Protein AF-A0A0K8T514-F1 (afdb_monomer_lite)

Organism: Lygus hesperus (NCBI:txid30085)

Structure (mmCIF, N/CA/C/O backbone):
data_AF-A0A0K8T514-F1
#
_entry.id   AF-A0A0K8T514-F1
#
loop_
_atom_site.group_PDB
_atom_site.id
_atom_site.type_symbol
_atom_site.label_atom_id
_atom_site.label_alt_id
_atom_site.label_comp_id
_atom_site.label_asym_id
_atom_site.label_entity_id
_atom_site.label_seq_id
_atom_site.pdbx_PDB_ins_code
_atom_site.Cartn_x
_atom_site.Cartn_y
_atom_site.Cartn_z
_atom_site.occupancy
_atom_site.B_iso_or_equiv
_atom_site.auth_seq_id
_atom_site.auth_comp_id
_atom_site.auth_asym_id
_atom_site.auth_atom_id
_atom_site.pdbx_PDB_model_num
ATOM 1 N N . ARG A 1 1 ? -12.793 0.037 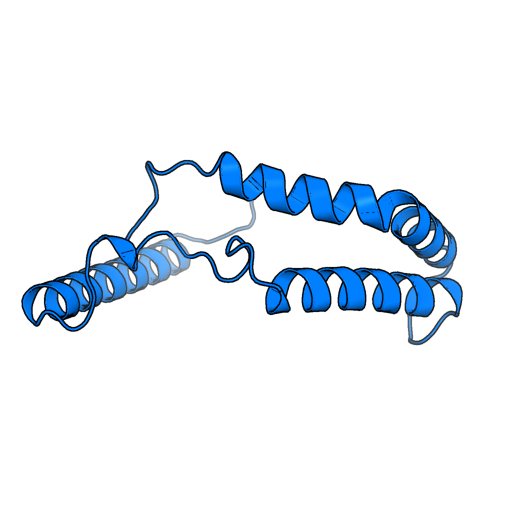-18.911 1.00 44.22 1 ARG A N 1
ATOM 2 C CA . ARG A 1 1 ? -12.842 -1.423 -19.178 1.00 44.22 1 ARG A CA 1
ATOM 3 C C . ARG A 1 1 ? -12.846 -2.143 -17.827 1.00 44.22 1 ARG A C 1
ATOM 5 O O . ARG A 1 1 ? -11.786 -2.462 -17.314 1.00 44.22 1 ARG A O 1
ATOM 12 N N . THR A 1 2 ? -14.012 -2.298 -17.198 1.00 50.91 2 THR A N 1
ATOM 13 C CA . THR A 1 2 ? -14.187 -2.950 -15.885 1.00 50.91 2 THR A CA 1
ATOM 14 C C . THR A 1 2 ? -14.609 -4.401 -16.102 1.00 50.91 2 THR A C 1
ATOM 16 O O . THR A 1 2 ? -15.784 -4.733 -16.034 1.00 50.91 2 THR A O 1
ATOM 19 N N . GLY A 1 3 ? -13.652 -5.264 -16.444 1.00 56.91 3 GLY A N 1
ATOM 20 C CA . GLY A 1 3 ? -13.872 -6.715 -16.513 1.00 56.91 3 GLY A CA 1
ATOM 21 C C . GLY A 1 3 ? -13.660 -7.395 -15.160 1.00 56.91 3 GLY A C 1
ATOM 22 O O . GLY A 1 3 ? -13.058 -8.459 -15.119 1.00 56.91 3 GLY A O 1
ATOM 23 N N . TRP A 1 4 ? -14.041 -6.742 -14.060 1.00 57.91 4 TRP A N 1
ATOM 24 C CA . TRP A 1 4 ? -13.730 -7.191 -12.706 1.00 57.91 4 TRP A CA 1
ATOM 25 C C . TRP A 1 4 ? -15.025 -7.516 -11.959 1.00 57.91 4 TRP A C 1
ATOM 27 O O . TRP A 1 4 ? -15.786 -6.612 -11.631 1.00 57.91 4 TRP A O 1
ATOM 37 N N . GLN A 1 5 ? -15.198 -8.822 -11.718 1.00 64.88 5 GLN A N 1
ATOM 38 C CA . GLN A 1 5 ? -16.214 -9.514 -10.913 1.00 64.88 5 GLN A CA 1
ATOM 39 C C . GLN A 1 5 ? -17.635 -9.538 -11.496 1.00 64.88 5 GLN A C 1
ATOM 41 O O . GLN A 1 5 ? -18.386 -8.571 -11.423 1.00 64.88 5 GLN A O 1
ATOM 46 N N . ASP A 1 6 ? -18.025 -10.697 -12.037 1.00 82.69 6 ASP A N 1
ATOM 47 C CA . ASP A 1 6 ? -19.437 -11.016 -12.256 1.00 82.69 6 ASP A CA 1
ATOM 48 C C . ASP A 1 6 ? -20.210 -11.081 -10.916 1.00 82.69 6 ASP A C 1
ATOM 50 O O . ASP A 1 6 ? -19.654 -10.926 -9.817 1.00 82.69 6 ASP A O 1
ATOM 54 N N . LEU A 1 7 ? -21.528 -11.266 -11.006 1.00 87.00 7 LEU A N 1
ATOM 55 C CA . LEU A 1 7 ? -22.409 -11.307 -9.840 1.00 87.00 7 LEU A CA 1
ATOM 56 C C . LEU A 1 7 ? -21.991 -12.387 -8.831 1.00 87.00 7 LEU A C 1
ATOM 58 O O . LEU A 1 7 ? -22.060 -12.152 -7.624 1.00 87.00 7 LEU A O 1
ATOM 62 N N . ASP A 1 8 ? -21.524 -13.540 -9.303 1.00 90.12 8 ASP A N 1
ATOM 63 C CA . ASP A 1 8 ? -21.148 -14.658 -8.441 1.00 90.12 8 ASP A CA 1
ATOM 64 C C . ASP A 1 8 ? -19.897 -14.335 -7.625 1.00 90.12 8 ASP A C 1
ATOM 66 O O . ASP A 1 8 ? -19.867 -14.561 -6.409 1.00 90.12 8 ASP A O 1
ATOM 70 N N . HIS A 1 9 ? -18.897 -13.716 -8.256 1.00 86.31 9 HIS A N 1
ATOM 71 C CA . HIS A 1 9 ? -17.715 -13.214 -7.557 1.00 86.31 9 HIS A CA 1
ATOM 72 C C . HIS A 1 9 ? -18.090 -12.145 -6.525 1.00 86.31 9 HIS A C 1
ATOM 74 O O . HIS A 1 9 ? -17.626 -12.198 -5.384 1.00 86.31 9 HIS A O 1
ATOM 80 N N . SER A 1 10 ? -18.984 -11.222 -6.886 1.00 86.69 10 SER A N 1
ATOM 81 C CA . SER A 1 10 ? -19.462 -10.176 -5.973 1.00 86.69 10 SER A CA 1
ATOM 82 C C . SER A 1 10 ? -20.186 -10.768 -4.753 1.00 86.69 10 SER A C 1
ATOM 84 O O . SER A 1 10 ? -19.953 -10.355 -3.615 1.00 86.69 10 SER A O 1
ATOM 86 N N . LEU A 1 11 ? -21.023 -11.791 -4.960 1.00 91.38 11 LEU A N 1
ATOM 87 C CA . LEU A 1 11 ? -21.716 -12.504 -3.883 1.00 91.38 11 LEU A CA 1
ATOM 88 C C . LEU A 1 11 ? -20.751 -13.272 -2.976 1.00 91.38 11 LEU A C 1
ATOM 90 O O . LEU A 1 11 ? -20.940 -13.301 -1.757 1.00 91.38 11 LEU A O 1
ATOM 94 N N . LEU A 1 12 ? -19.721 -13.902 -3.545 1.00 91.56 12 LEU A N 1
ATOM 95 C CA . LEU A 1 12 ? -18.686 -14.583 -2.770 1.00 91.56 12 LEU A CA 1
ATOM 96 C C . LEU A 1 12 ? -17.935 -13.599 -1.865 1.00 91.56 12 LEU A C 1
ATOM 98 O O . LEU A 1 12 ? -17.747 -13.882 -0.676 1.00 91.56 12 LEU A O 1
ATOM 102 N N . VAL A 1 13 ? -17.553 -12.438 -2.405 1.00 88.62 13 VAL A N 1
ATOM 103 C CA . VAL A 1 13 ? -16.901 -11.360 -1.647 1.00 88.62 13 VAL A CA 1
ATOM 104 C C . VAL A 1 13 ? -17.804 -10.886 -0.508 1.00 88.62 13 VAL A C 1
ATOM 106 O O . VAL A 1 13 ? -17.381 -10.913 0.647 1.00 88.62 13 VAL A O 1
ATOM 109 N N . LEU A 1 14 ? -19.072 -10.562 -0.785 1.00 88.25 14 LEU A N 1
ATOM 110 C CA . LEU A 1 14 ? -20.022 -10.102 0.238 1.00 88.25 14 LEU A CA 1
ATOM 111 C C . LEU A 1 14 ? -20.233 -11.126 1.365 1.00 88.25 14 LEU A C 1
ATOM 113 O O . LEU A 1 14 ? -20.229 -10.761 2.540 1.00 88.25 14 LEU A O 1
ATOM 117 N N . ARG A 1 15 ? -20.362 -12.421 1.045 1.00 92.88 15 ARG A N 1
ATOM 118 C CA . ARG A 1 15 ? -20.485 -13.488 2.061 1.00 92.88 15 ARG A CA 1
ATOM 119 C C . ARG A 1 15 ? -19.228 -13.640 2.912 1.00 92.88 15 ARG A C 1
ATOM 121 O O . ARG A 1 15 ? -19.315 -14.039 4.073 1.00 92.88 15 ARG A O 1
ATOM 128 N N . SER A 1 16 ? -18.062 -13.396 2.326 1.00 90.94 16 SER A N 1
ATOM 129 C CA . SER A 1 16 ? -16.782 -13.497 3.028 1.00 90.94 16 SER A CA 1
ATOM 130 C C . SER A 1 16 ? -16.603 -12.316 3.980 1.00 90.94 16 SER A C 1
ATOM 132 O O . SER A 1 16 ? -16.323 -12.528 5.158 1.00 90.94 16 SER A O 1
ATOM 134 N N . LEU A 1 17 ? -16.904 -11.101 3.511 1.00 86.38 17 LEU A N 1
ATOM 135 C CA . LEU A 1 17 ? -16.935 -9.891 4.336 1.00 86.38 17 LEU A CA 1
ATOM 136 C C . LEU A 1 17 ? -17.942 -10.008 5.487 1.00 86.38 17 LEU A C 1
ATOM 138 O O . LEU A 1 17 ? -17.608 -9.700 6.627 1.00 86.38 17 LEU A O 1
ATOM 142 N N . GLY A 1 18 ? -19.148 -10.524 5.226 1.00 88.38 18 GLY A N 1
ATOM 143 C CA . GLY A 1 18 ? -20.156 -10.738 6.269 1.00 88.38 18 GLY A CA 1
ATOM 144 C C . GLY A 1 18 ? -19.704 -11.717 7.361 1.00 88.38 18 GLY A C 1
ATOM 145 O O . GLY A 1 18 ? -19.939 -11.472 8.544 1.00 88.38 18 GLY A O 1
ATOM 146 N N . ARG A 1 19 ? -19.010 -12.804 6.988 1.00 92.31 19 ARG A N 1
ATOM 147 C CA . ARG A 1 19 ? -18.430 -13.755 7.953 1.00 92.31 19 ARG A CA 1
ATOM 148 C C . ARG A 1 19 ? -17.315 -13.123 8.779 1.00 92.31 19 ARG A C 1
ATOM 150 O O . ARG A 1 19 ? -17.307 -13.301 9.994 1.00 92.31 19 ARG A O 1
ATOM 157 N N . TYR A 1 20 ? -16.414 -12.386 8.134 1.00 87.75 20 TYR A N 1
ATOM 158 C CA . TYR A 1 20 ? -15.341 -11.660 8.810 1.00 87.75 20 TYR A CA 1
ATOM 159 C C . TYR A 1 20 ? -15.909 -10.672 9.842 1.00 87.75 20 TYR A C 1
ATOM 161 O O . TYR A 1 20 ? -15.615 -10.798 11.029 1.00 87.75 20 TYR A O 1
ATOM 169 N N . HIS A 1 21 ? -16.873 -9.841 9.433 1.00 86.38 21 HIS A N 1
ATOM 170 C CA . HIS A 1 21 ? -17.562 -8.902 10.319 1.00 86.38 21 HIS A CA 1
ATOM 171 C C . HIS A 1 21 ? -18.197 -9.583 11.542 1.00 86.38 21 HIS A C 1
ATOM 173 O O . HIS A 1 21 ? -18.038 -9.127 12.678 1.00 86.38 21 HIS A O 1
ATOM 179 N N . ALA A 1 22 ? -18.926 -10.684 11.327 1.00 90.88 22 ALA A N 1
ATOM 180 C CA . ALA A 1 22 ? -19.565 -11.426 12.410 1.00 90.88 22 ALA A CA 1
ATOM 181 C C . ALA A 1 22 ? -18.539 -12.007 13.399 1.00 90.88 22 ALA A C 1
ATOM 183 O O . ALA A 1 22 ? -18.745 -11.924 14.611 1.00 90.88 22 ALA A O 1
ATOM 184 N N . MET A 1 23 ? -17.420 -12.553 12.907 1.00 92.31 23 MET A N 1
ATOM 185 C CA . MET A 1 23 ? -16.346 -13.069 13.762 1.00 92.31 23 MET A CA 1
ATOM 186 C C . MET A 1 23 ? -15.717 -11.963 14.609 1.00 92.31 23 MET A C 1
ATOM 188 O O . MET A 1 23 ? -15.603 -12.126 15.824 1.00 92.31 23 MET A O 1
ATOM 192 N N . SER A 1 24 ? -15.389 -10.819 14.011 1.00 87.31 24 SER A N 1
ATOM 193 C CA . SER A 1 24 ? -14.808 -9.686 14.734 1.00 87.31 24 SER A CA 1
ATOM 194 C C . SER A 1 24 ? -15.741 -9.170 15.841 1.00 87.31 24 SER A C 1
ATOM 196 O O . SER A 1 24 ? -15.290 -8.870 16.945 1.00 87.31 24 SER A O 1
ATOM 198 N N . LYS A 1 25 ? -17.068 -9.162 15.625 1.00 89.25 25 LYS A N 1
ATOM 199 C CA . LYS A 1 25 ? -18.050 -8.838 16.682 1.00 89.25 25 LYS A CA 1
ATOM 200 C C . LYS A 1 25 ? -18.025 -9.828 17.847 1.00 89.25 25 LYS A C 1
ATOM 202 O O . LYS A 1 25 ? -18.117 -9.403 18.998 1.00 89.25 25 LYS A O 1
ATOM 207 N N . VAL A 1 26 ? -17.884 -11.124 17.566 1.00 94.75 26 VAL A N 1
ATOM 208 C CA . VAL A 1 26 ? -17.757 -12.157 18.608 1.00 94.75 26 VAL A CA 1
ATOM 209 C C . VAL A 1 26 ? -16.463 -11.975 19.401 1.00 94.75 26 VAL A C 1
ATOM 211 O O . VAL A 1 26 ? -16.492 -12.074 20.626 1.00 94.75 26 VAL A O 1
ATOM 214 N N . LEU A 1 27 ? -15.342 -11.687 18.735 1.00 93.94 27 LEU A N 1
ATOM 215 C CA . LEU A 1 27 ? -14.053 -11.461 19.397 1.00 93.94 27 LEU A CA 1
ATOM 216 C C . LEU A 1 27 ? -14.075 -10.217 20.296 1.00 93.94 27 LEU A C 1
ATOM 218 O O . LEU A 1 27 ? -13.604 -10.298 21.430 1.00 93.94 27 LEU A O 1
ATOM 222 N N . ILE A 1 28 ? -14.707 -9.124 19.847 1.00 92.00 28 ILE A N 1
ATOM 223 C CA . ILE A 1 28 ? -14.945 -7.934 20.683 1.00 92.00 28 ILE A CA 1
ATOM 224 C C . ILE A 1 28 ? -15.802 -8.282 21.895 1.00 92.00 28 ILE A C 1
ATOM 226 O O . ILE A 1 28 ? -15.462 -7.924 23.017 1.00 92.00 28 ILE A O 1
ATOM 230 N N . GLY A 1 29 ? -16.908 -9.003 21.690 1.00 93.19 29 GLY A N 1
ATOM 231 C CA . GLY A 1 29 ? -17.785 -9.414 22.788 1.00 93.19 29 GLY A CA 1
ATOM 232 C C . GLY A 1 29 ? -17.082 -10.294 23.828 1.00 93.19 29 GLY A C 1
ATOM 233 O O . GLY A 1 29 ? -17.488 -10.317 24.985 1.00 93.19 29 GLY A O 1
ATOM 234 N N . ARG A 1 30 ? -16.012 -10.994 23.431 1.00 96.75 30 ARG A N 1
ATOM 235 C CA . ARG A 1 30 ? -15.157 -11.802 24.313 1.00 96.75 30 ARG A CA 1
ATOM 236 C C . ARG A 1 30 ? -13.997 -11.019 24.938 1.00 96.75 30 ARG A C 1
ATOM 238 O O . ARG A 1 30 ? -13.269 -11.600 25.734 1.00 96.75 30 ARG A O 1
ATOM 245 N N . GLY A 1 31 ? -13.799 -9.754 24.567 1.00 93.62 31 GLY A N 1
ATOM 246 C CA . GLY A 1 31 ? -12.670 -8.939 25.022 1.00 93.62 31 GLY A CA 1
ATOM 247 C C . GLY A 1 31 ? -11.306 -9.419 24.516 1.00 93.62 31 GLY A C 1
ATOM 248 O O . GLY A 1 31 ? -10.297 -9.129 25.146 1.00 93.62 31 GLY A O 1
ATOM 249 N N . LEU A 1 32 ? -11.268 -10.188 23.419 1.00 94.25 32 LEU A N 1
ATOM 250 C CA . LEU A 1 32 ? -10.013 -10.664 22.813 1.00 94.25 32 LEU A CA 1
ATOM 251 C C . LEU A 1 32 ? -9.386 -9.633 21.871 1.00 94.25 32 LEU A C 1
ATOM 253 O O . LEU A 1 32 ? -8.185 -9.681 21.635 1.00 94.25 32 LEU A O 1
ATOM 257 N N . ILE A 1 33 ? -10.223 -8.752 21.328 1.00 89.56 33 ILE A N 1
ATOM 258 C CA . ILE A 1 33 ? -9.855 -7.560 20.564 1.00 89.56 33 ILE A CA 1
ATOM 259 C C . ILE A 1 33 ? -10.788 -6.426 21.006 1.00 89.56 33 ILE A C 1
ATOM 261 O O . ILE A 1 33 ? -11.868 -6.686 21.550 1.00 89.56 33 ILE A O 1
ATOM 265 N N . ASP A 1 34 ? -10.429 -5.182 20.735 1.00 87.88 34 ASP A N 1
ATOM 266 C CA . ASP A 1 34 ? -11.254 -4.014 21.012 1.00 87.88 34 ASP A CA 1
ATOM 267 C C . ASP A 1 34 ? -11.372 -3.077 19.793 1.00 87.88 34 ASP A C 1
ATOM 269 O O . ASP A 1 34 ? -11.086 -3.443 18.653 1.00 87.88 34 ASP A O 1
ATOM 273 N N . GLN A 1 35 ? -11.929 -1.877 19.992 1.00 82.62 35 GLN A N 1
ATOM 274 C CA . GLN A 1 35 ? -12.103 -0.923 18.890 1.00 82.62 35 GLN A CA 1
ATOM 275 C C . GLN A 1 35 ? -10.767 -0.401 18.347 1.00 82.62 35 GLN A C 1
ATOM 277 O O . GLN A 1 35 ? -10.727 0.025 17.196 1.00 82.62 35 GLN A O 1
ATOM 282 N N . SER A 1 36 ? -9.711 -0.417 19.160 1.00 80.56 36 SER A N 1
ATOM 283 C CA . SER A 1 36 ? -8.368 -0.012 18.767 1.00 80.56 36 SER A CA 1
ATOM 284 C C . SER A 1 36 ? -7.695 -1.024 17.852 1.00 80.56 36 SER A C 1
ATOM 286 O O . SER A 1 36 ? -6.770 -0.625 17.166 1.00 80.56 36 SER A O 1
ATOM 288 N N . ASP A 1 37 ? -8.173 -2.271 17.769 1.00 78.56 37 ASP A N 1
ATOM 289 C CA . ASP A 1 37 ? -7.662 -3.284 16.833 1.00 78.56 37 ASP A CA 1
ATOM 290 C C . ASP A 1 37 ? -8.183 -3.115 15.393 1.00 78.56 37 ASP A C 1
ATOM 292 O O . ASP A 1 37 ? -7.734 -3.807 14.476 1.00 78.56 37 ASP A O 1
ATOM 296 N N . LYS A 1 38 ? -9.133 -2.201 15.161 1.00 74.69 38 LYS A N 1
ATOM 297 C CA . LYS A 1 38 ? -9.619 -1.882 13.812 1.00 74.69 38 LYS A CA 1
ATOM 298 C C . LYS A 1 38 ? -8.641 -1.011 13.037 1.00 74.69 38 LYS A C 1
ATOM 300 O O . LYS A 1 38 ? -7.808 -0.322 13.616 1.00 74.69 38 LYS A O 1
ATOM 305 N N . GLY A 1 39 ? -8.783 -1.016 11.712 1.00 66.25 39 GLY A N 1
ATOM 306 C CA . GLY A 1 39 ? -8.142 -0.015 10.856 1.00 66.25 39 GLY A CA 1
ATOM 307 C C . GLY A 1 39 ? -6.630 -0.172 10.709 1.00 66.25 39 GLY A C 1
ATOM 308 O O . GLY A 1 39 ? -6.004 0.592 9.976 1.00 66.25 39 GLY A O 1
ATOM 309 N N . HIS A 1 40 ? -6.026 -1.189 11.331 1.00 64.12 40 HIS A N 1
ATOM 310 C CA . HIS A 1 40 ? -4.627 -1.545 11.110 1.00 64.12 40 HIS A CA 1
ATOM 311 C C . HIS A 1 40 ? -4.488 -2.307 9.800 1.00 64.12 40 HIS A C 1
ATOM 313 O O . HIS A 1 40 ? -4.270 -3.520 9.773 1.00 64.12 40 HIS A O 1
ATOM 319 N N . TYR A 1 41 ? -4.610 -1.601 8.676 1.00 61.56 41 TYR A N 1
ATOM 320 C CA . TYR A 1 41 ? -4.138 -2.161 7.420 1.00 61.56 41 TYR A CA 1
ATOM 321 C C . TYR A 1 41 ? -2.648 -2.447 7.585 1.00 61.56 41 TYR A C 1
ATOM 323 O O . TYR A 1 41 ? -1.885 -1.541 7.914 1.00 61.56 41 TYR A O 1
ATOM 331 N N . PHE A 1 42 ? -2.223 -3.693 7.362 1.00 59.31 42 PHE A N 1
ATOM 332 C CA . PHE A 1 42 ? -0.837 -4.122 7.587 1.00 59.31 42 PHE A CA 1
ATOM 333 C C . PHE A 1 42 ? 0.183 -3.159 6.967 1.00 59.31 42 PHE A C 1
ATOM 335 O O . PHE A 1 42 ? 1.220 -2.910 7.568 1.00 59.31 42 PHE A O 1
ATOM 342 N N . ALA A 1 43 ? -0.129 -2.563 5.812 1.00 54.97 43 ALA A N 1
ATOM 343 C CA . ALA A 1 43 ? 0.747 -1.596 5.154 1.00 54.97 43 ALA A CA 1
ATOM 344 C C . ALA A 1 43 ? 0.590 -0.127 5.575 1.00 54.97 43 ALA A C 1
ATOM 346 O O . ALA A 1 43 ? 1.473 0.658 5.247 1.00 54.97 43 ALA A O 1
ATOM 347 N N . GLY A 1 44 ? -0.438 0.221 6.353 1.00 54.75 44 GLY A N 1
ATOM 348 C CA . GLY A 1 44 ? -0.643 1.553 6.935 1.00 54.75 44 GLY A CA 1
ATOM 349 C C . GLY A 1 44 ? -0.165 1.719 8.368 1.00 54.75 44 GLY A C 1
ATOM 350 O O . GLY A 1 44 ? -0.143 2.833 8.888 1.00 54.75 44 GLY A O 1
ATOM 351 N N . VAL A 1 45 ? 0.268 0.635 9.013 1.00 61.25 45 VAL A N 1
ATOM 352 C CA . VAL A 1 45 ? 0.914 0.739 10.318 1.00 61.25 45 VAL A CA 1
ATOM 353 C C . VAL A 1 45 ? 2.280 1.392 10.114 1.00 61.25 45 VAL A C 1
ATOM 355 O O . VAL A 1 45 ? 3.157 0.798 9.479 1.00 61.25 45 VAL A O 1
ATOM 358 N N . ASN A 1 46 ? 2.474 2.585 10.690 1.00 61.22 46 ASN A N 1
ATOM 359 C CA . ASN A 1 46 ? 3.783 3.231 10.826 1.00 61.22 46 ASN A CA 1
ATOM 360 C C . ASN A 1 46 ? 4.666 2.404 11.778 1.00 61.22 46 ASN A C 1
ATOM 362 O O . ASN A 1 46 ? 4.900 2.752 12.935 1.00 61.22 46 ASN A O 1
ATOM 366 N N . SER A 1 47 ? 5.085 1.236 11.298 1.00 71.69 47 SER A N 1
ATOM 367 C CA . SER A 1 47 ? 5.948 0.309 12.001 1.00 71.69 47 SER A CA 1
ATOM 368 C C . SER A 1 47 ? 7.329 0.335 11.354 1.00 71.69 47 SER A C 1
ATOM 370 O O . SER A 1 47 ? 7.442 0.296 10.123 1.00 71.69 47 SER A O 1
ATOM 372 N N . PRO A 1 48 ? 8.407 0.283 12.155 1.00 74.69 48 PRO A N 1
ATOM 373 C CA . PRO A 1 48 ? 9.763 0.157 11.629 1.00 74.69 48 PRO A CA 1
AT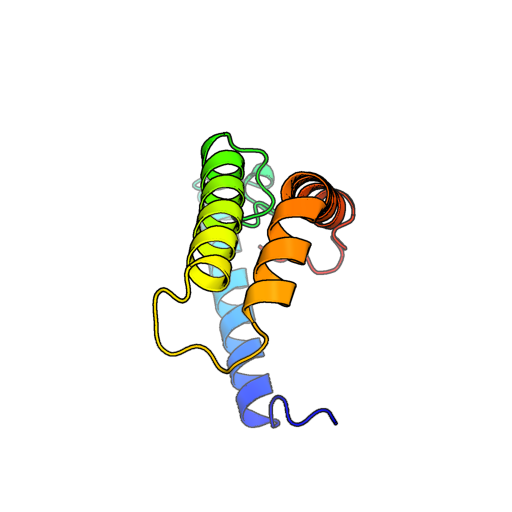OM 374 C C . PRO A 1 48 ? 9.934 -1.040 10.682 1.00 74.69 48 PRO A C 1
ATOM 376 O O . PRO A 1 48 ? 10.803 -1.022 9.811 1.00 74.69 48 PRO A O 1
ATOM 379 N N . VAL A 1 49 ? 9.114 -2.082 10.856 1.00 78.31 49 VAL A N 1
ATOM 380 C CA . VAL A 1 49 ? 9.083 -3.268 9.996 1.00 78.31 49 VAL A CA 1
ATOM 381 C C . VAL A 1 49 ? 8.563 -2.911 8.607 1.00 78.31 49 VAL A C 1
ATOM 383 O O . VAL A 1 49 ? 9.259 -3.176 7.629 1.00 78.31 49 VAL A O 1
ATOM 386 N N . MET A 1 50 ? 7.404 -2.258 8.501 1.00 76.56 50 MET A N 1
ATOM 387 C CA . MET A 1 50 ? 6.838 -1.890 7.200 1.00 76.56 50 MET A CA 1
ATOM 388 C C . MET A 1 50 ? 7.668 -0.849 6.473 1.00 76.56 50 MET A C 1
ATOM 390 O O . MET A 1 50 ? 7.947 -1.028 5.288 1.00 76.56 50 MET A O 1
ATOM 394 N N . THR A 1 51 ? 8.167 0.168 7.178 1.00 75.75 51 THR A N 1
ATOM 395 C CA . THR A 1 51 ? 9.062 1.160 6.577 1.00 75.75 51 THR A CA 1
ATOM 396 C C . THR A 1 51 ? 10.285 0.484 5.963 1.00 75.75 51 THR A C 1
ATOM 398 O O . THR A 1 51 ? 10.656 0.805 4.837 1.00 75.75 51 THR A O 1
ATOM 401 N N . LYS A 1 52 ? 10.904 -0.482 6.656 1.00 82.12 52 LYS A N 1
ATOM 402 C CA . LYS A 1 52 ? 12.081 -1.204 6.146 1.00 82.12 52 LYS A CA 1
ATOM 403 C C . LYS A 1 52 ? 11.740 -2.183 5.026 1.00 82.12 52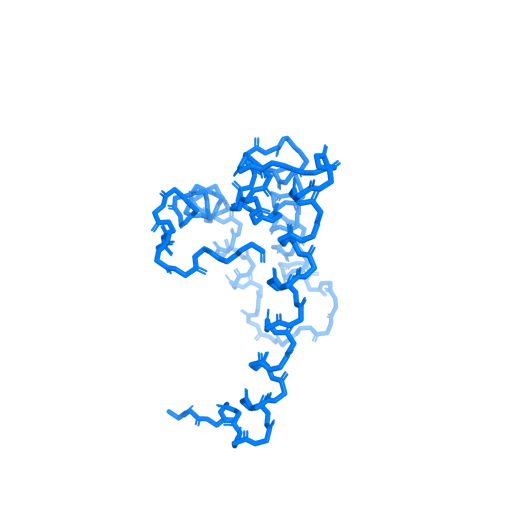 LYS A C 1
ATOM 405 O O . LYS A 1 52 ? 12.492 -2.249 4.057 1.00 82.12 52 LYS A O 1
ATOM 410 N N . LEU A 1 53 ? 10.634 -2.919 5.137 1.00 85.00 53 LEU A N 1
ATOM 411 C CA . LEU A 1 53 ? 10.192 -3.863 4.108 1.00 85.00 53 LEU A CA 1
ATOM 412 C C . LEU A 1 53 ? 9.854 -3.143 2.805 1.00 85.00 53 LEU A C 1
ATOM 414 O O . LEU A 1 53 ? 10.341 -3.542 1.749 1.00 85.00 53 LEU A O 1
ATOM 418 N N . PHE A 1 54 ? 9.083 -2.058 2.876 1.00 83.25 54 PHE A N 1
ATOM 419 C CA . PHE A 1 54 ? 8.701 -1.295 1.696 1.00 83.25 54 PHE A CA 1
ATOM 420 C C . PHE A 1 54 ? 9.914 -0.599 1.068 1.00 83.25 54 PHE A C 1
ATOM 422 O O . PHE A 1 54 ? 10.194 -0.802 -0.113 1.00 83.25 54 PHE A O 1
ATOM 429 N N . ASN A 1 55 ? 10.722 0.114 1.865 1.00 83.81 55 ASN A N 1
ATOM 430 C CA . ASN A 1 55 ? 11.950 0.751 1.375 1.00 83.81 55 ASN A CA 1
ATOM 431 C C . ASN A 1 55 ? 12.932 -0.248 0.758 1.00 83.81 55 ASN A C 1
ATOM 433 O O . ASN A 1 55 ? 13.522 0.016 -0.293 1.00 83.81 55 ASN A O 1
ATOM 437 N N . GLY A 1 56 ? 13.140 -1.380 1.434 1.00 88.81 56 GLY A N 1
ATOM 438 C CA . GLY A 1 56 ? 14.018 -2.448 0.977 1.00 88.81 56 GLY A CA 1
ATOM 439 C C . GLY A 1 56 ? 13.502 -3.077 -0.311 1.00 88.81 56 GLY A C 1
ATOM 440 O O . GLY A 1 56 ? 14.266 -3.221 -1.263 1.00 88.81 56 GLY A O 1
ATOM 441 N N . GLY A 1 57 ? 12.203 -3.373 -0.377 1.00 90.00 57 GLY A N 1
ATOM 442 C CA . GLY A 1 57 ? 11.544 -3.935 -1.552 1.00 90.00 57 GLY A CA 1
ATOM 443 C C . GLY A 1 57 ? 11.635 -3.021 -2.771 1.00 90.00 57 GLY A C 1
ATOM 444 O O . GLY A 1 57 ? 12.102 -3.456 -3.822 1.00 90.00 57 GLY A O 1
ATOM 445 N N . VAL A 1 58 ? 11.282 -1.738 -2.628 1.00 90.50 58 VAL A N 1
ATOM 446 C CA . VAL A 1 58 ? 11.371 -0.741 -3.712 1.00 90.50 58 VAL A CA 1
ATOM 447 C C . VAL A 1 58 ? 12.818 -0.570 -4.183 1.00 90.50 58 VAL A C 1
ATOM 449 O O . VAL A 1 58 ? 13.084 -0.528 -5.386 1.00 90.50 58 VAL A O 1
ATOM 452 N N . HIS A 1 59 ? 13.777 -0.533 -3.252 1.00 91.81 59 HIS A N 1
ATOM 453 C CA . HIS A 1 59 ? 15.195 -0.442 -3.594 1.00 91.81 59 HIS A CA 1
ATOM 454 C C . HIS A 1 59 ? 15.700 -1.675 -4.357 1.00 91.81 59 HIS A C 1
ATOM 456 O O . HIS A 1 59 ? 16.398 -1.539 -5.364 1.00 91.81 59 HIS A O 1
ATOM 462 N N . MET A 1 60 ? 15.345 -2.872 -3.889 1.00 94.00 60 MET A N 1
ATOM 463 C CA . MET A 1 60 ? 15.749 -4.126 -4.520 1.00 94.00 60 MET A CA 1
ATOM 464 C C . MET A 1 60 ? 15.100 -4.305 -5.889 1.00 94.00 60 MET A C 1
ATOM 466 O O . MET A 1 60 ? 15.791 -4.697 -6.824 1.00 94.00 60 MET A O 1
ATOM 470 N N . LEU A 1 61 ? 13.820 -3.953 -6.035 1.00 93.69 61 LEU A N 1
ATOM 471 C CA . LEU A 1 61 ? 13.126 -3.963 -7.321 1.00 93.69 61 LEU A CA 1
ATOM 472 C C . LEU A 1 61 ? 13.818 -3.036 -8.321 1.00 93.69 61 LEU A C 1
ATOM 474 O O . LEU A 1 61 ? 14.160 -3.462 -9.418 1.00 93.69 61 LEU A O 1
ATOM 478 N N . SER A 1 62 ? 14.089 -1.790 -7.927 1.00 94.75 62 SER A N 1
ATOM 479 C CA . SER A 1 62 ? 14.830 -0.831 -8.750 1.00 94.75 62 SER A CA 1
ATOM 480 C C . SER A 1 62 ? 16.170 -1.405 -9.230 1.00 94.75 62 SER A C 1
ATOM 482 O O . SER A 1 62 ? 16.450 -1.419 -10.431 1.00 94.75 62 SER A O 1
ATOM 484 N N . LYS A 1 63 ? 16.975 -1.952 -8.309 1.00 95.44 63 LYS A N 1
ATOM 485 C CA . LYS A 1 63 ? 18.257 -2.585 -8.646 1.00 95.44 63 LYS A CA 1
ATOM 486 C C . LYS A 1 63 ? 18.092 -3.787 -9.567 1.00 95.44 63 LYS A C 1
ATOM 488 O O . LYS A 1 63 ? 18.891 -3.943 -10.484 1.00 95.44 63 LYS A O 1
ATOM 493 N N . ALA A 1 64 ? 17.083 -4.624 -9.341 1.00 95.50 64 ALA A N 1
ATOM 494 C CA . ALA A 1 64 ? 16.812 -5.773 -10.192 1.00 95.50 64 ALA A CA 1
ATOM 495 C C . ALA A 1 64 ? 16.473 -5.342 -11.624 1.00 95.50 64 ALA A C 1
ATOM 497 O O . ALA A 1 64 ? 17.031 -5.895 -12.566 1.00 95.50 64 ALA A O 1
ATOM 498 N N . LEU A 1 65 ? 15.648 -4.305 -11.788 1.00 95.69 65 LEU A N 1
ATOM 499 C CA . LEU A 1 65 ? 15.292 -3.764 -13.100 1.00 95.69 65 LEU A CA 1
ATOM 500 C C . LEU A 1 65 ? 16.490 -3.116 -13.809 1.00 95.69 65 LEU A C 1
ATOM 502 O O . LEU A 1 65 ? 16.728 -3.394 -14.979 1.00 95.69 65 LEU A O 1
ATOM 506 N N . ILE A 1 66 ? 17.279 -2.297 -13.105 1.00 95.31 66 ILE A N 1
ATOM 507 C CA . ILE A 1 66 ? 18.466 -1.629 -13.672 1.00 95.31 66 ILE A CA 1
ATOM 508 C C . ILE A 1 66 ? 19.523 -2.651 -14.104 1.00 95.31 66 ILE A C 1
ATOM 510 O O . ILE A 1 66 ? 20.101 -2.531 -15.182 1.00 95.31 66 ILE A O 1
ATOM 514 N N . ASN A 1 67 ? 19.761 -3.665 -13.271 1.00 95.56 67 ASN A N 1
ATOM 515 C CA . ASN A 1 67 ? 20.789 -4.677 -13.503 1.00 95.56 67 ASN A CA 1
ATOM 516 C C . ASN A 1 67 ? 20.278 -5.877 -14.314 1.00 95.56 67 ASN A C 1
ATOM 518 O O . ASN A 1 67 ? 20.987 -6.874 -14.426 1.00 95.56 67 ASN A O 1
ATOM 522 N N . LYS A 1 68 ? 19.055 -5.797 -14.859 1.00 91.19 68 LYS A N 1
ATOM 523 C CA . LYS A 1 68 ? 18.412 -6.855 -15.654 1.00 91.19 68 LYS A CA 1
ATOM 524 C C . LYS A 1 68 ? 18.394 -8.219 -14.948 1.00 91.19 68 LYS A C 1
ATOM 526 O O . LYS A 1 68 ? 18.567 -9.264 -15.572 1.00 91.19 68 LYS A O 1
ATOM 531 N N . LEU A 1 69 ? 18.196 -8.217 -13.631 1.00 89.06 69 LEU A N 1
ATOM 532 C CA . LEU A 1 69 ? 18.058 -9.434 -12.838 1.00 89.06 69 LEU A CA 1
ATOM 533 C C . LEU A 1 69 ? 16.650 -10.005 -13.052 1.00 89.06 69 LEU A C 1
ATOM 535 O O . LEU A 1 69 ? 15.674 -9.512 -12.484 1.00 89.06 69 LEU A O 1
ATOM 539 N N . GLY A 1 70 ? 16.556 -11.036 -13.892 1.00 85.25 70 GLY A N 1
ATOM 540 C CA . GLY A 1 70 ? 15.309 -11.711 -14.258 1.00 85.25 70 GLY A CA 1
ATOM 541 C C . GLY A 1 70 ? 14.939 -11.524 -15.730 1.00 85.25 70 GLY A C 1
ATOM 542 O O . GLY A 1 70 ? 15.689 -10.952 -16.516 1.00 85.25 70 GLY A O 1
ATOM 543 N N . SER A 1 71 ? 13.765 -12.019 -16.113 1.00 89.56 71 SER A N 1
ATOM 544 C CA . SER A 1 71 ? 13.282 -11.994 -17.500 1.00 89.56 71 SER A CA 1
ATOM 545 C C . SER A 1 71 ? 12.374 -10.789 -17.753 1.00 89.56 71 SER A C 1
ATOM 547 O O . SER A 1 71 ? 11.196 -10.936 -18.075 1.00 89.56 71 SER A O 1
ATOM 549 N N . TRP A 1 72 ? 12.920 -9.588 -17.564 1.00 88.94 72 TRP A N 1
ATOM 550 C CA . TRP A 1 72 ? 12.205 -8.337 -17.816 1.00 88.94 72 TRP A CA 1
ATOM 551 C C . TRP A 1 72 ? 12.321 -7.931 -19.292 1.00 88.94 72 TRP A C 1
ATOM 553 O O . TRP A 1 72 ? 13.383 -8.119 -19.891 1.00 88.94 72 TRP A O 1
ATOM 563 N N . PRO A 1 73 ? 11.267 -7.358 -19.897 1.00 89.62 73 PRO A N 1
ATOM 564 C CA . PRO A 1 73 ? 11.356 -6.807 -21.245 1.00 89.62 73 PRO A CA 1
ATOM 565 C C . PRO A 1 73 ? 12.401 -5.684 -21.349 1.00 89.62 73 PRO A C 1
ATOM 567 O O . PRO A 1 73 ? 12.727 -5.018 -20.366 1.00 89.62 73 PRO A O 1
ATOM 570 N N . ALA A 1 74 ? 12.893 -5.426 -22.561 1.00 89.00 74 ALA A N 1
ATOM 571 C CA . ALA A 1 74 ? 13.791 -4.299 -22.809 1.00 89.00 74 ALA A CA 1
ATOM 572 C C . ALA A 1 74 ? 13.113 -2.953 -22.474 1.00 89.00 74 ALA A C 1
ATOM 574 O O . ALA A 1 74 ? 11.921 -2.774 -22.731 1.00 89.00 74 ALA A O 1
ATOM 575 N N . GLY A 1 75 ? 13.871 -2.007 -21.909 1.00 89.12 75 GLY A N 1
ATOM 576 C CA . GLY A 1 75 ? 13.392 -0.671 -21.530 1.00 89.12 75 GLY A CA 1
ATOM 577 C C . GLY A 1 75 ? 12.927 -0.561 -20.073 1.00 89.12 75 GLY A C 1
ATOM 578 O O . GLY A 1 75 ? 12.679 0.539 -19.576 1.00 89.12 75 GLY A O 1
ATOM 579 N N . TRP A 1 76 ? 12.848 -1.678 -19.349 1.00 94.38 76 TRP A N 1
ATOM 580 C CA . TRP A 1 76 ? 12.515 -1.681 -17.923 1.00 94.38 76 TRP A CA 1
ATOM 581 C C . TRP A 1 76 ? 13.637 -1.122 -17.042 1.00 94.38 76 TRP A C 1
ATOM 583 O O . TRP A 1 76 ? 13.380 -0.704 -15.913 1.00 94.38 76 TRP A O 1
ATOM 593 N N . GLU A 1 77 ? 14.859 -1.023 -17.561 1.00 94.88 77 GLU A N 1
ATOM 594 C CA . GLU A 1 77 ? 15.985 -0.384 -16.882 1.00 94.88 77 GLU A CA 1
ATOM 595 C C . GLU A 1 77 ? 15.682 1.090 -16.577 1.00 94.88 77 GLU A C 1
ATOM 597 O O . GLU A 1 77 ? 16.004 1.589 -15.497 1.00 94.88 77 GLU A O 1
ATOM 602 N N . ASP A 1 78 ? 15.010 1.785 -17.498 1.00 94.88 78 ASP A N 1
ATOM 603 C CA . ASP A 1 78 ? 14.625 3.186 -17.315 1.00 94.88 78 ASP A CA 1
ATOM 604 C C . ASP A 1 78 ? 13.490 3.338 -16.298 1.00 94.88 78 ASP A C 1
ATOM 606 O O . ASP A 1 78 ? 13.469 4.302 -15.527 1.00 94.88 78 ASP A O 1
ATOM 610 N N . ILE A 1 79 ? 12.592 2.351 -16.217 1.00 94.31 79 ILE A N 1
ATOM 611 C CA . ILE A 1 79 ? 11.600 2.260 -15.138 1.00 94.31 79 ILE A CA 1
ATOM 612 C C . ILE A 1 79 ? 12.320 2.080 -13.797 1.00 94.31 79 ILE A C 1
ATOM 614 O O . ILE A 1 79 ? 12.034 2.816 -12.853 1.00 94.31 79 ILE A O 1
ATOM 618 N N . GLY A 1 80 ? 13.309 1.185 -13.727 1.00 94.38 80 GLY A N 1
ATOM 619 C CA . GLY A 1 80 ? 14.146 0.991 -12.543 1.00 94.38 80 GLY A CA 1
ATOM 620 C C . GLY A 1 80 ? 14.822 2.286 -12.082 1.00 94.38 80 GLY A C 1
ATOM 621 O O . GLY A 1 80 ? 14.702 2.660 -10.917 1.00 94.38 80 GLY A O 1
ATOM 622 N N . LYS A 1 81 ? 15.437 3.048 -12.998 1.00 95.69 81 LYS A N 1
ATOM 623 C CA . LYS A 1 81 ? 16.040 4.362 -12.685 1.00 95.69 81 LYS A CA 1
ATOM 624 C C . LYS A 1 81 ? 15.017 5.368 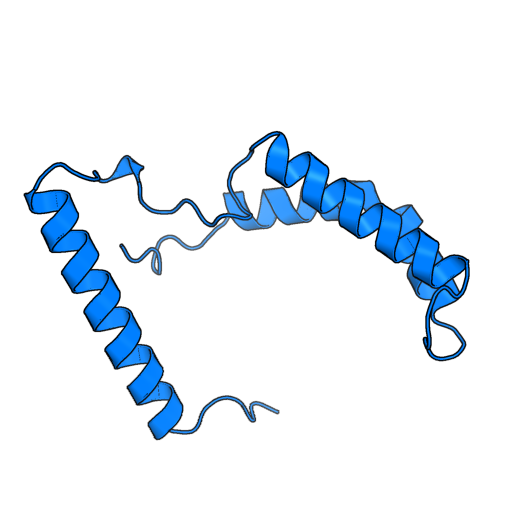-12.153 1.00 95.69 81 LYS A C 1
ATOM 626 O O . LYS A 1 81 ? 15.319 6.114 -11.221 1.00 95.69 81 LYS A O 1
ATOM 631 N N . ARG A 1 82 ? 13.807 5.403 -12.723 1.00 94.50 82 ARG A N 1
ATOM 632 C CA . ARG A 1 82 ? 12.724 6.278 -12.244 1.00 94.50 82 ARG A CA 1
ATOM 633 C C . ARG A 1 82 ? 12.278 5.897 -10.836 1.00 94.50 82 ARG A C 1
ATOM 635 O O . ARG A 1 82 ? 12.139 6.789 -10.006 1.00 94.50 82 ARG A O 1
ATOM 642 N N . ILE A 1 83 ? 12.117 4.602 -10.560 1.00 92.81 83 ILE A N 1
ATOM 643 C CA . ILE A 1 83 ? 11.787 4.089 -9.223 1.00 92.81 83 ILE A CA 1
ATOM 644 C C . ILE A 1 83 ? 12.900 4.448 -8.234 1.00 92.81 83 ILE A C 1
ATOM 646 O O . ILE A 1 83 ? 12.608 4.976 -7.166 1.00 92.81 83 ILE A O 1
ATOM 650 N N . GLN A 1 84 ? 14.173 4.256 -8.601 1.00 93.25 84 GLN A N 1
ATOM 651 C CA . GLN A 1 84 ? 15.312 4.639 -7.761 1.00 93.25 84 GLN A CA 1
ATOM 652 C C . GLN A 1 84 ? 15.281 6.123 -7.387 1.00 93.25 84 GLN A C 1
ATOM 654 O O . GLN A 1 84 ? 15.532 6.465 -6.236 1.00 93.25 84 GLN A O 1
ATOM 659 N N . LYS A 1 85 ? 14.984 6.993 -8.362 1.00 93.88 85 LYS A N 1
ATOM 660 C CA . LYS A 1 85 ? 14.926 8.450 -8.183 1.00 93.88 85 LYS A CA 1
ATOM 661 C C . LYS A 1 85 ? 13.745 8.891 -7.312 1.00 93.88 85 LYS A C 1
ATOM 663 O O . LYS A 1 85 ? 13.842 9.914 -6.650 1.00 93.88 85 LYS A O 1
ATOM 668 N N . GLN A 1 86 ? 12.642 8.148 -7.346 1.00 90.88 86 GLN A N 1
ATOM 669 C CA . GLN A 1 86 ? 11.396 8.469 -6.640 1.00 90.88 86 GLN A CA 1
ATOM 670 C C . GLN A 1 86 ? 11.215 7.669 -5.346 1.00 90.88 86 GLN A C 1
ATOM 672 O O . GLN A 1 86 ? 10.156 7.747 -4.739 1.00 90.88 86 GLN A O 1
ATOM 677 N N . LYS A 1 87 ? 12.209 6.879 -4.926 1.00 83.31 87 LYS A N 1
ATOM 678 C CA . LYS A 1 87 ? 12.076 5.937 -3.809 1.00 83.31 87 LYS A CA 1
ATOM 679 C C . LYS A 1 87 ? 11.533 6.603 -2.540 1.00 83.31 87 LYS A C 1
ATOM 681 O O . LYS A 1 87 ? 10.615 6.059 -1.936 1.00 83.31 87 LYS A O 1
ATOM 686 N N . ASP A 1 88 ? 12.082 7.753 -2.164 1.00 80.94 88 ASP A N 1
ATOM 687 C CA . ASP A 1 88 ? 11.693 8.434 -0.926 1.00 80.94 88 ASP A CA 1
ATOM 688 C C . ASP A 1 88 ? 10.270 9.009 -1.053 1.00 80.94 88 ASP A C 1
ATOM 690 O O . ASP A 1 88 ? 9.413 8.715 -0.227 1.00 80.94 88 ASP A O 1
ATOM 694 N N . VAL A 1 89 ? 9.962 9.650 -2.190 1.00 86.31 89 VAL A N 1
ATOM 695 C CA . VAL A 1 89 ? 8.611 10.147 -2.519 1.00 86.31 89 VAL A CA 1
ATOM 696 C C . VAL A 1 89 ? 7.567 9.027 -2.503 1.00 86.31 89 VAL A C 1
ATOM 698 O O . VAL A 1 89 ? 6.456 9.226 -2.024 1.00 86.31 89 VAL A O 1
ATOM 701 N N . LEU A 1 90 ? 7.901 7.839 -3.015 1.00 80.19 90 LEU A N 1
ATOM 702 C CA . LEU A 1 90 ? 7.002 6.681 -3.017 1.00 80.19 90 LEU A CA 1
ATOM 703 C C . LEU A 1 90 ? 6.689 6.191 -1.600 1.00 80.19 90 LEU A C 1
ATOM 705 O O . LEU A 1 90 ? 5.574 5.739 -1.353 1.00 80.19 90 LEU A O 1
ATOM 709 N N . CYS A 1 91 ? 7.658 6.263 -0.687 1.00 72.88 91 CYS A N 1
ATOM 710 C CA . CYS A 1 91 ? 7.453 5.870 0.704 1.00 72.88 91 CYS A CA 1
ATOM 711 C C . CYS A 1 91 ? 6.575 6.886 1.437 1.00 72.88 91 CYS A C 1
ATOM 713 O O . CYS A 1 91 ? 5.630 6.481 2.111 1.00 72.88 91 CYS A O 1
ATOM 715 N N . ASP A 1 92 ? 6.823 8.178 1.222 1.00 78.38 92 ASP A N 1
ATOM 716 C CA . ASP A 1 92 ? 6.028 9.257 1.814 1.00 78.38 92 ASP A CA 1
ATOM 717 C C . ASP A 1 92 ? 4.587 9.244 1.278 1.00 78.38 92 ASP A C 1
ATOM 719 O O . ASP A 1 92 ? 3.627 9.301 2.043 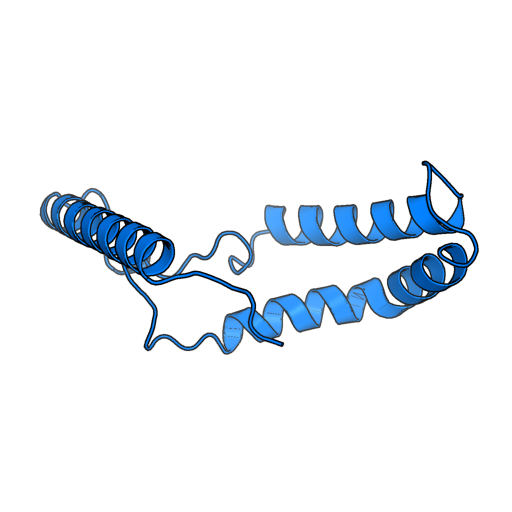1.00 78.38 92 ASP A O 1
ATOM 723 N N . THR A 1 93 ? 4.420 9.059 -0.038 1.00 81.12 93 THR A N 1
ATOM 724 C CA . THR A 1 93 ? 3.097 8.964 -0.683 1.00 81.12 93 THR A CA 1
ATOM 725 C C . THR A 1 93 ? 2.300 7.782 -0.138 1.00 81.12 93 THR A C 1
ATOM 727 O O . THR A 1 93 ? 1.095 7.891 0.082 1.00 81.12 93 THR A O 1
ATOM 730 N N . LEU A 1 94 ? 2.955 6.636 0.079 1.00 76.50 94 LEU A N 1
ATOM 731 C CA . LEU A 1 94 ? 2.291 5.472 0.651 1.00 76.50 94 LEU A CA 1
ATOM 732 C C . LEU A 1 94 ? 1.774 5.785 2.062 1.00 76.50 94 LEU A C 1
ATOM 734 O O . LEU A 1 94 ? 0.627 5.473 2.363 1.00 76.50 94 LEU A O 1
ATOM 738 N N . GLU A 1 95 ? 2.582 6.436 2.899 1.00 73.00 95 GLU A N 1
ATOM 739 C CA . GLU A 1 95 ? 2.169 6.849 4.244 1.00 73.00 95 GLU A CA 1
ATOM 740 C C . GLU A 1 95 ? 0.994 7.847 4.213 1.00 73.00 95 GLU A C 1
ATOM 742 O O . GLU A 1 95 ? 0.056 7.736 5.005 1.00 73.00 95 GLU A O 1
ATOM 747 N N . GLU A 1 96 ? 1.002 8.804 3.283 1.00 76.94 96 GLU A N 1
ATOM 748 C CA . GLU A 1 96 ? -0.085 9.777 3.118 1.00 76.94 96 GLU A CA 1
ATOM 749 C C . GLU A 1 96 ? -1.407 9.144 2.677 1.00 76.94 96 GLU A C 1
ATOM 751 O O . GLU A 1 96 ? -2.469 9.547 3.162 1.00 76.94 96 GLU A O 1
ATOM 756 N N . LEU A 1 97 ? -1.361 8.141 1.795 1.00 74.94 97 LEU A N 1
ATOM 757 C CA . LEU A 1 97 ? -2.556 7.398 1.388 1.00 74.94 97 LEU A CA 1
ATOM 758 C C . LEU A 1 97 ? -3.236 6.726 2.585 1.00 74.94 97 LEU A C 1
ATOM 760 O O . LEU A 1 97 ? -4.460 6.658 2.624 1.00 74.94 97 LEU A O 1
ATOM 764 N N . TYR A 1 98 ? -2.464 6.294 3.585 1.00 69.62 98 TYR A N 1
ATOM 765 C CA . TYR A 1 98 ? -3.021 5.713 4.807 1.00 69.62 98 TYR A CA 1
ATOM 766 C C . TYR A 1 98 ? -3.607 6.739 5.763 1.00 69.62 98 TYR A C 1
ATOM 768 O O . TYR A 1 98 ? -4.646 6.488 6.370 1.00 69.62 98 TYR A O 1
ATOM 776 N N . LYS A 1 99 ? -2.975 7.908 5.901 1.00 70.12 99 LYS A N 1
ATOM 777 C CA . LYS A 1 99 ? -3.506 8.979 6.761 1.00 70.12 99 LYS A CA 1
ATOM 778 C C . LYS A 1 99 ? -4.884 9.457 6.300 1.00 70.12 99 LYS A C 1
ATOM 780 O O . LYS A 1 99 ? -5.694 9.851 7.135 1.00 70.12 99 LYS A O 1
ATOM 785 N N . ASN A 1 100 ? -5.139 9.405 4.995 1.00 68.88 100 ASN A N 1
ATOM 786 C CA . ASN A 1 100 ? -6.369 9.886 4.370 1.00 68.88 100 ASN A CA 1
ATOM 787 C C . ASN A 1 100 ? -7.349 8.760 3.995 1.00 68.88 100 ASN A C 1
ATOM 789 O O . ASN A 1 100 ? -8.201 8.968 3.131 1.00 68.88 100 ASN A O 1
ATOM 793 N N . ASP A 1 101 ? -7.229 7.580 4.611 1.00 69.81 101 ASP A N 1
ATOM 794 C CA . ASP A 1 101 ? -8.126 6.457 4.336 1.00 69.81 101 ASP A CA 1
ATOM 795 C C . ASP A 1 101 ? -9.591 6.791 4.684 1.00 69.81 101 ASP A C 1
ATOM 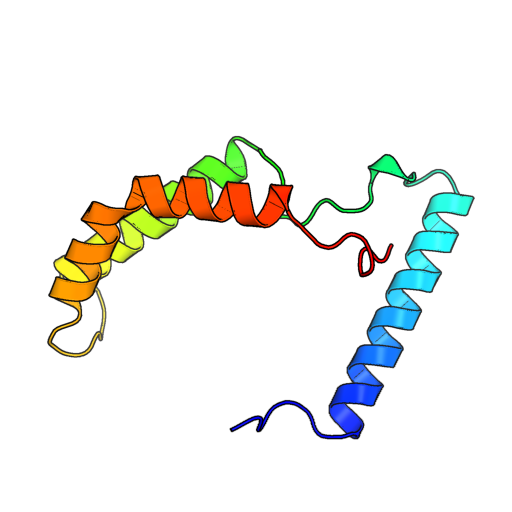797 O O . ASP A 1 101 ? -9.896 7.406 5.715 1.00 69.81 101 ASP A O 1
ATOM 801 N N . ASP A 1 102 ? -10.513 6.384 3.808 1.00 71.06 102 ASP A N 1
ATOM 802 C CA . ASP A 1 102 ? -11.945 6.602 3.992 1.00 71.06 102 ASP A CA 1
ATOM 803 C C . ASP A 1 102 ? -12.499 5.596 5.003 1.00 71.06 102 ASP A C 1
ATOM 805 O O . ASP A 1 102 ? -12.915 4.478 4.679 1.00 71.06 102 ASP A O 1
ATOM 809 N N . LYS A 1 103 ? -12.583 6.051 6.254 1.00 73.69 103 LYS A N 1
ATOM 810 C CA . LYS A 1 103 ? -13.109 5.263 7.374 1.00 73.69 103 LYS A CA 1
ATOM 811 C C . LYS A 1 103 ? -14.558 4.814 7.198 1.00 73.69 103 LYS A C 1
ATOM 813 O O . LYS A 1 103 ? -15.024 3.958 7.947 1.00 73.69 103 LYS A O 1
ATOM 818 N N . LYS A 1 104 ? -15.295 5.343 6.215 1.00 68.38 104 LYS A N 1
ATOM 819 C CA . LYS A 1 104 ? -16.648 4.873 5.887 1.00 68.38 104 LYS A CA 1
ATOM 820 C C . LYS A 1 104 ? -16.684 3.375 5.582 1.00 68.38 104 LYS A C 1
ATOM 822 O O . LYS A 1 104 ? -17.699 2.731 5.847 1.00 68.38 104 LYS A O 1
ATOM 827 N N . PHE A 1 105 ? -15.602 2.835 5.024 1.00 65.06 105 PHE A N 1
ATOM 828 C CA . PHE A 1 105 ? -15.485 1.422 4.666 1.00 65.06 105 PHE A CA 1
ATOM 829 C C . PHE A 1 105 ? -14.642 0.617 5.658 1.00 65.06 105 PHE A C 1
ATOM 831 O O . PHE A 1 105 ? -14.384 -0.562 5.415 1.00 65.06 105 PHE A O 1
ATOM 838 N N . GLU A 1 106 ? -14.249 1.222 6.782 1.00 67.19 106 GLU A N 1
ATOM 839 C CA . GLU A 1 106 ? -13.530 0.545 7.854 1.00 67.19 106 GLU A CA 1
ATOM 840 C C . GLU A 1 106 ? -14.459 -0.485 8.508 1.00 67.19 106 GLU A C 1
ATOM 842 O O . GLU A 1 106 ? -15.301 -0.189 9.363 1.00 67.19 106 GLU A O 1
ATOM 847 N N . VAL A 1 107 ? -14.334 -1.726 8.052 1.00 59.25 107 VAL A N 1
ATOM 848 C CA . VAL A 1 107 ? -15.032 -2.867 8.625 1.00 59.25 107 VAL A CA 1
ATOM 849 C C . VAL A 1 107 ? -14.108 -3.615 9.573 1.00 59.25 107 VAL A C 1
ATOM 851 O O . VAL A 1 107 ? -12.914 -3.772 9.335 1.00 59.25 107 VAL A O 1
ATOM 854 N N . LEU A 1 108 ? -14.717 -4.043 10.673 1.00 57.69 108 LEU A N 1
ATOM 855 C CA . LEU A 1 108 ? -14.153 -4.942 11.670 1.00 57.69 108 LEU A CA 1
ATOM 856 C C . LEU A 1 108 ? -13.741 -6.283 11.090 1.00 57.69 108 LEU A C 1
ATOM 858 O O . LEU A 1 108 ? -14.573 -6.843 10.342 1.00 57.69 108 LEU A O 1
#

Secondary structure (DSSP, 8-state):
------HHHHHHHHHHHHHHHHHHHHHHHTTSS-GGGTT--TTTS--HHHHHHHHHHHHHHHHHHHTT-SSPPTTHHHHHHHHHHHHHHHHHHHHHHHHT--GGG---

Sequence (108 aa):
RTGWQDLDHSLLVLRSLGRYHAMSKVLIGRGLIDQSDKGHYFAGVNSPVMTKLFNGGVHMLSKALINKLGSWPAGWEDIGKRIQKQKDVLCDTLEELYKNDDKKFEVL

pLDDT: mean 82.14, std 12.47, range [44.22, 96.75]

Foldseek 3Di:
DPPDDDPVRVVVVVVVLVVVLVVVVVCCVVVVDHPVPWLPPVLQPPDPVNLCVLLVVLLVLLVCQLVVPDDDDPPSNVVSVVSVVCSVVVSVVSNVCSVPDDCVPGGD

Radius of gyration: 19.31 Å; chains: 1; bounding box: 43×25×48 Å

InterPro domains:
  IPR004119 Ecdysteroid kinase-like [PF02958] (6-108)